Protein AF-A0A2Z4ZHA1-F1 (afdb_monomer)

Sequence (70 aa):
MFLLGDYIKPYTLTTFANVNHFVVGYAGADGKPIALRFRVDITVKEMAFHATWLTQSVGERMQELLDLDL

pLDDT: mean 86.63, std 9.9, range [55.75, 96.62]

Mean predicted aligned error: 4.81 Å

Secondary structure (DSSP, 8-state):
-PPTT-EEEEEEETTTT-EEEEEEEEE-TTS-EEEEEEEEEE-HHHHHHHHHHHHHHHGGGBPPPEES--

Radius of gyration: 12.51 Å; Cα contacts (8 Å, |Δi|>4): 122; chains: 1; bounding box: 31×25×29 Å

Solvent-accessible surface area (backbone atoms only — not comparable to full-atom values): 4057 Å² total; per-residue (Å²): 138,85,62,93,84,35,36,38,34,39,38,39,29,69,89,68,80,44,40,20,31,35,36,44,33,35,71,38,99,86,67,48,81,42,75,44,84,43,69,74,74,33,51,71,68,56,49,54,53,50,50,55,55,39,37,76,72,56,38,83,32,42,45,74,75,40,66,74,81,116

Nearest PDB structures (foldseek):
  2gem-assembly1_A  TM=4.713E-01  e=2.491E-01  Salmonella enterica subsp. enterica serovar Typhimurium
  3f4l-assembly3_D  TM=4.361E-01  e=2.184E-01  Escherichia coli K-12
  4wq5-assembly2_C  TM=4.564E-01  e=3.948E-01  Escherichia coli K-12
  3zeu-assembly2_A  TM=4.608E-01  e=5.860E-01  Salmonella enterica subsp. enterica serovar Typhimurium str. ST4/74
  1okj-assembly2_C  TM=4.688E-01  e=6.684E-01  Escherichia coli K-12

Structure (mmCIF, N/CA/C/O backbone):
data_AF-A0A2Z4ZHA1-F1
#
_entry.id   AF-A0A2Z4ZHA1-F1
#
loop_
_atom_site.group_PDB
_atom_site.id
_atom_site.type_symbol
_atom_site.label_atom_id
_atom_site.label_alt_id
_atom_site.label_comp_id
_atom_site.label_asym_id
_atom_site.label_entity_id
_atom_site.label_seq_id
_atom_site.pdbx_PDB_ins_code
_atom_site.Cartn_x
_atom_site.Cartn_y
_atom_site.Cartn_z
_atom_site.occupancy
_atom_site.B_iso_or_equiv
_atom_site.auth_seq_id
_atom_site.auth_comp_id
_atom_site.auth_asym_id
_atom_site.auth_atom_id
_atom_site.pdbx_PDB_model_num
ATOM 1 N N . MET A 1 1 ? -17.960 4.558 3.670 1.00 55.75 1 MET A N 1
ATOM 2 C CA . MET A 1 1 ? -17.593 5.421 4.812 1.00 55.75 1 MET A CA 1
ATOM 3 C C . MET A 1 1 ? -16.455 4.720 5.532 1.00 55.75 1 MET A C 1
ATOM 5 O O . MET A 1 1 ? -16.654 3.569 5.883 1.00 55.75 1 MET A O 1
ATOM 9 N N . PHE A 1 2 ? -15.278 5.343 5.641 1.00 61.06 2 PHE A N 1
ATOM 10 C CA . PHE A 1 2 ? -14.114 4.762 6.328 1.00 61.06 2 PHE A CA 1
ATOM 11 C C . PHE A 1 2 ? -14.139 5.140 7.815 1.00 61.06 2 PHE A C 1
ATOM 13 O O . PHE A 1 2 ? -14.449 6.288 8.145 1.00 61.06 2 PHE A O 1
ATOM 20 N N . LEU A 1 3 ? -13.827 4.189 8.690 1.00 71.00 3 LEU A N 1
ATOM 21 C CA . LEU A 1 3 ? -13.732 4.352 10.138 1.00 71.00 3 LEU A CA 1
ATOM 22 C C . LEU A 1 3 ? -12.320 4.792 10.564 1.00 71.00 3 LEU A C 1
ATOM 24 O O . LEU A 1 3 ? -11.383 4.860 9.765 1.00 71.00 3 LEU A O 1
ATOM 28 N N . LEU A 1 4 ? -12.181 5.154 11.841 1.00 68.62 4 LEU A N 1
ATOM 29 C CA . LEU A 1 4 ? -10.887 5.466 12.445 1.00 68.62 4 LEU A CA 1
ATOM 30 C C . LEU A 1 4 ? -10.015 4.199 12.463 1.00 68.62 4 LEU A C 1
ATOM 32 O O . LEU A 1 4 ? -10.449 3.171 12.977 1.00 68.62 4 LEU A O 1
ATOM 36 N N . GLY A 1 5 ? -8.798 4.285 11.921 1.00 77.00 5 GLY A N 1
ATOM 37 C CA . GLY A 1 5 ? -7.871 3.150 11.804 1.00 77.00 5 GLY A CA 1
ATOM 38 C C . GLY A 1 5 ? -7.878 2.451 10.440 1.00 77.00 5 GLY A C 1
ATOM 39 O O . GLY A 1 5 ? -6.998 1.626 10.191 1.00 77.00 5 GLY A O 1
ATOM 40 N N . ASP A 1 6 ? -8.802 2.808 9.544 1.00 90.94 6 ASP A N 1
ATOM 41 C CA . ASP A 1 6 ? -8.783 2.319 8.165 1.00 90.94 6 ASP A CA 1
ATOM 42 C C . ASP A 1 6 ? -7.599 2.915 7.391 1.00 90.94 6 ASP A C 1
ATOM 44 O O . ASP A 1 6 ? -7.300 4.108 7.507 1.00 90.94 6 ASP A O 1
ATOM 48 N N . TYR A 1 7 ? -6.954 2.099 6.559 1.00 94.25 7 TYR A N 1
A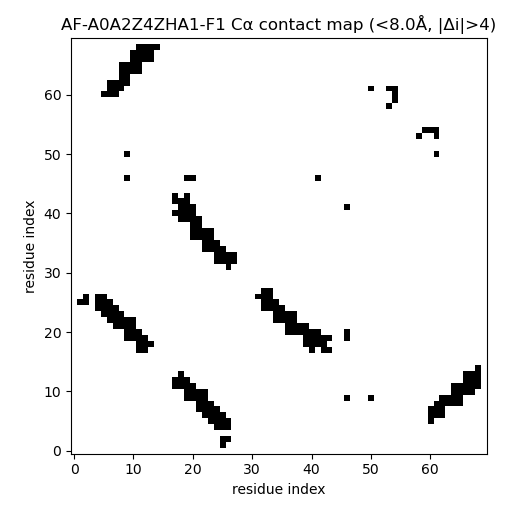TOM 49 C CA . TYR A 1 7 ? -5.809 2.519 5.758 1.00 94.25 7 TYR A CA 1
ATOM 50 C C . TYR A 1 7 ? -5.803 1.890 4.368 1.00 94.25 7 TYR A C 1
ATOM 52 O O . TYR A 1 7 ? -6.369 0.824 4.130 1.00 94.25 7 TYR A O 1
ATOM 60 N N . ILE A 1 8 ? -5.096 2.545 3.455 1.00 95.00 8 ILE A N 1
ATOM 61 C CA . ILE A 1 8 ? -4.674 2.000 2.172 1.00 95.00 8 ILE A CA 1
ATOM 62 C C . ILE A 1 8 ? -3.156 2.133 2.122 1.00 95.00 8 ILE A C 1
ATOM 64 O O . ILE A 1 8 ? -2.632 3.226 2.311 1.00 95.00 8 ILE A O 1
ATOM 68 N N . LYS A 1 9 ? -2.439 1.037 1.889 1.00 95.19 9 LYS A N 1
ATOM 69 C CA . LYS A 1 9 ? -0.974 1.037 1.824 1.00 95.19 9 LYS A CA 1
ATOM 70 C C . LYS A 1 9 ? -0.503 0.364 0.534 1.00 95.19 9 LYS A C 1
ATOM 72 O O . LYS A 1 9 ? -0.990 -0.728 0.239 1.00 95.19 9 LYS A O 1
ATOM 77 N N . PRO A 1 10 ? 0.397 0.983 -0.247 1.00 94.81 10 PRO A N 1
ATOM 78 C CA . PRO A 1 10 ? 1.019 0.328 -1.382 1.00 94.81 10 PRO A CA 1
ATOM 79 C C . PRO A 1 10 ? 2.143 -0.595 -0.908 1.00 94.81 10 PRO A C 1
ATOM 81 O O . PRO A 1 10 ? 2.855 -0.283 0.045 1.00 94.81 10 PRO A O 1
ATOM 84 N N . TYR A 1 11 ? 2.306 -1.713 -1.602 1.00 92.56 11 TYR A N 1
ATOM 85 C CA . TYR A 1 11 ? 3.335 -2.710 -1.345 1.00 92.56 11 TYR A CA 1
ATOM 86 C C . TYR A 1 11 ? 4.062 -3.048 -2.642 1.00 92.56 11 TYR A C 1
ATOM 88 O O . TYR A 1 11 ? 3.412 -3.238 -3.674 1.00 92.56 11 TYR A O 1
ATOM 96 N N . THR A 1 12 ? 5.386 -3.180 -2.569 1.00 89.69 12 THR A N 1
ATOM 97 C CA . THR A 1 12 ? 6.225 -3.684 -3.665 1.00 89.69 12 THR A CA 1
ATOM 98 C C . THR A 1 12 ? 6.980 -4.940 -3.234 1.00 89.69 12 THR A C 1
ATOM 100 O O . THR A 1 12 ? 7.402 -5.057 -2.085 1.00 89.69 12 THR A O 1
ATOM 103 N N . LEU A 1 13 ? 7.117 -5.881 -4.168 1.00 84.31 13 LEU A N 1
ATOM 104 C CA . LEU A 1 13 ? 8.011 -7.036 -4.096 1.00 84.31 13 LEU A CA 1
ATOM 105 C C . LEU A 1 13 ? 8.933 -6.986 -5.320 1.00 84.31 13 LEU A C 1
ATOM 107 O O . LEU A 1 13 ? 8.559 -7.385 -6.428 1.00 84.31 13 LEU A O 1
ATOM 111 N N . THR A 1 14 ? 10.131 -6.458 -5.119 1.00 72.12 14 THR A N 1
ATOM 112 C CA . THR A 1 14 ? 11.224 -6.392 -6.092 1.00 72.12 14 THR A CA 1
ATOM 113 C C . THR A 1 14 ? 11.747 -7.779 -6.498 1.00 72.12 14 THR A C 1
ATOM 115 O O . THR A 1 14 ? 12.038 -7.988 -7.678 1.00 72.12 14 THR A O 1
ATOM 118 N N . THR A 1 15 ? 11.772 -8.763 -5.588 1.00 70.12 15 THR A N 1
ATOM 119 C CA . THR A 1 15 ? 12.306 -10.119 -5.841 1.00 70.12 15 THR A CA 1
ATOM 120 C C . THR A 1 15 ? 11.471 -10.911 -6.860 1.00 70.12 15 THR A C 1
ATOM 122 O O . THR A 1 15 ? 11.998 -11.766 -7.572 1.00 70.12 15 THR A O 1
ATOM 125 N N . PHE A 1 16 ? 10.173 -10.613 -6.989 1.00 62.66 16 PHE A N 1
ATOM 126 C CA . PHE A 1 16 ? 9.226 -11.359 -7.831 1.00 62.66 16 PHE A CA 1
ATOM 127 C C . PHE A 1 16 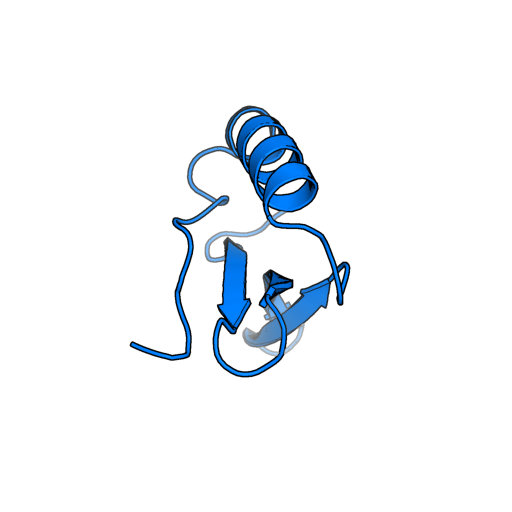? 8.692 -10.533 -9.009 1.00 62.66 16 PHE A C 1
ATOM 129 O O . PHE A 1 16 ? 7.494 -10.513 -9.255 1.00 62.66 16 PHE A O 1
ATOM 136 N N . ALA A 1 17 ? 9.573 -9.870 -9.763 1.00 63.16 17 ALA A N 1
ATOM 137 C CA . ALA A 1 17 ? 9.227 -9.112 -10.977 1.00 63.16 17 ALA A CA 1
ATOM 138 C C . ALA A 1 17 ? 8.377 -7.842 -10.755 1.00 63.16 17 ALA A C 1
ATOM 140 O O . ALA A 1 17 ? 7.575 -7.473 -11.613 1.00 63.16 17 ALA A O 1
ATOM 141 N N . ASN A 1 18 ? 8.602 -7.123 -9.649 1.00 66.25 18 ASN A N 1
ATOM 142 C CA . ASN A 1 18 ? 7.864 -5.903 -9.294 1.00 66.25 18 ASN A CA 1
ATOM 143 C C . ASN A 1 18 ? 6.353 -6.148 -9.196 1.00 66.25 18 ASN A C 1
ATOM 145 O O . ASN A 1 18 ? 5.553 -5.416 -9.787 1.00 66.25 18 ASN A O 1
ATOM 149 N N . VAL A 1 19 ? 5.954 -7.178 -8.449 1.00 81.62 19 VAL A N 1
ATOM 150 C CA . VAL A 1 19 ? 4.544 -7.374 -8.102 1.00 81.62 19 VAL A CA 1
ATOM 151 C C . VAL A 1 19 ? 4.162 -6.285 -7.111 1.00 81.62 19 VAL A C 1
ATOM 153 O O . VAL A 1 19 ? 4.481 -6.348 -5.923 1.00 81.62 19 VAL A O 1
ATOM 156 N N . ASN A 1 20 ? 3.483 -5.263 -7.621 1.00 89.12 20 ASN A N 1
ATOM 157 C CA . ASN A 1 20 ? 2.936 -4.198 -6.801 1.00 89.12 20 ASN A CA 1
ATOM 158 C C . ASN A 1 20 ? 1.462 -4.471 -6.519 1.00 89.12 20 ASN A C 1
ATOM 160 O O . ASN A 1 20 ? 0.746 -5.039 -7.349 1.00 89.12 20 ASN A O 1
ATOM 164 N N . HIS A 1 21 ? 1.003 -4.044 -5.350 1.00 92.44 21 HIS A N 1
ATOM 165 C CA . HIS A 1 21 ? -0.406 -4.095 -4.979 1.00 92.44 21 HIS A CA 1
ATOM 166 C C . HIS A 1 21 ? -0.720 -3.071 -3.893 1.00 92.44 21 HIS A C 1
ATOM 168 O O . HIS A 1 21 ? 0.176 -2.489 -3.284 1.00 92.44 21 HIS A O 1
ATOM 174 N N . PHE A 1 22 ? -2.005 -2.878 -3.619 1.00 94.00 22 PHE A N 1
ATOM 175 C CA . PHE A 1 22 ? -2.452 -2.152 -2.437 1.00 94.00 22 PHE A CA 1
ATOM 176 C C . PHE A 1 22 ? -3.005 -3.127 -1.405 1.00 94.00 22 PHE A C 1
ATOM 178 O O . PHE A 1 22 ? -3.587 -4.154 -1.751 1.00 94.00 22 PHE A O 1
ATOM 185 N N . VAL A 1 23 ? -2.874 -2.787 -0.130 1.00 94.12 23 VAL A N 1
ATOM 186 C CA . VAL A 1 23 ? -3.638 -3.407 0.950 1.00 94.12 23 VAL A CA 1
ATOM 187 C C . VAL A 1 23 ? -4.591 -2.375 1.511 1.00 94.12 23 VAL A C 1
ATOM 189 O O . VAL A 1 23 ? -4.183 -1.259 1.826 1.00 94.12 23 VAL A O 1
ATOM 192 N N . VAL A 1 24 ? -5.851 -2.768 1.651 1.00 94.00 24 VAL A N 1
ATOM 193 C CA . VAL A 1 24 ? -6.864 -2.004 2.373 1.00 94.00 24 VAL A CA 1
ATOM 194 C C . VAL A 1 24 ? -7.067 -2.663 3.726 1.00 94.00 24 VAL A C 1
ATOM 196 O O . VAL A 1 24 ? -7.479 -3.824 3.797 1.00 94.00 24 VAL A O 1
ATOM 199 N N . GLY A 1 25 ? -6.751 -1.929 4.787 1.00 94.00 25 GLY A N 1
ATOM 200 C CA . GLY A 1 25 ? -6.987 -2.343 6.159 1.00 94.00 25 GLY A CA 1
ATOM 201 C C . GLY A 1 25 ? -8.212 -1.660 6.744 1.00 94.00 25 GLY A C 1
ATOM 202 O O . GLY A 1 25 ? -8.385 -0.458 6.549 1.00 94.00 25 GLY A O 1
ATOM 203 N N . TYR A 1 26 ? -9.051 -2.414 7.448 1.00 90.88 26 TYR A N 1
ATOM 204 C CA . TYR A 1 26 ? -10.229 -1.889 8.140 1.00 90.88 26 TYR A CA 1
ATOM 205 C C . TYR A 1 26 ? -10.633 -2.773 9.322 1.00 90.88 26 TYR A C 1
ATOM 207 O O . TYR A 1 26 ? -10.235 -3.938 9.412 1.00 90.88 26 TYR A O 1
ATOM 215 N N . ALA A 1 27 ? -11.431 -2.226 10.238 1.00 89.81 27 ALA A N 1
ATOM 216 C CA . ALA A 1 27 ? -11.999 -2.999 11.340 1.00 89.81 27 ALA A CA 1
ATOM 217 C C . ALA A 1 27 ? -13.147 -3.900 10.848 1.00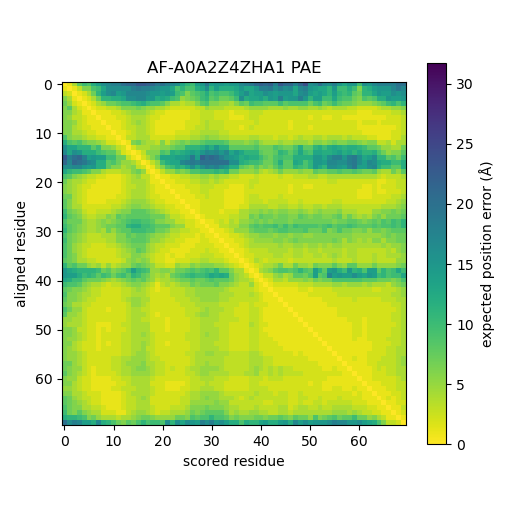 89.81 27 ALA A C 1
ATOM 219 O O . ALA A 1 27 ? -14.123 -3.429 10.264 1.00 89.81 27 ALA A O 1
ATOM 220 N N . GLY A 1 28 ? -13.037 -5.204 11.099 1.00 85.50 28 GLY A N 1
ATOM 221 C CA . GLY A 1 28 ? -14.107 -6.170 10.885 1.00 85.50 28 GLY A CA 1
ATOM 222 C C . GLY A 1 28 ? -15.278 -5.965 11.847 1.00 85.50 28 GLY A C 1
ATOM 223 O O . GLY A 1 28 ? -15.182 -5.239 12.836 1.00 85.50 28 GLY A O 1
ATOM 224 N N . ALA A 1 29 ? -16.396 -6.644 11.579 1.00 86.00 29 ALA A N 1
ATOM 225 C CA . A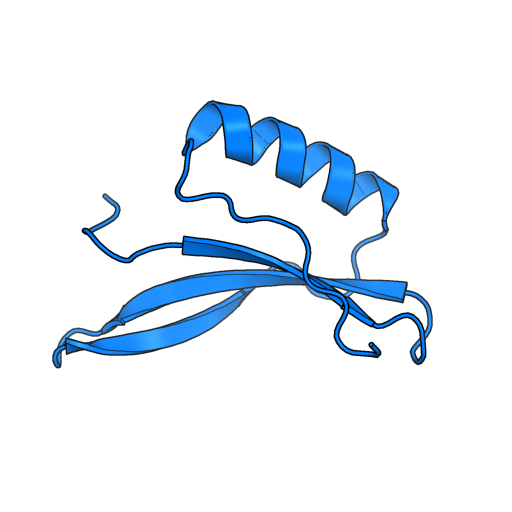LA A 1 29 ? -17.610 -6.538 12.396 1.00 86.00 29 ALA A CA 1
ATOM 226 C C . ALA A 1 29 ? -17.412 -6.983 13.861 1.00 86.00 29 ALA A C 1
ATOM 228 O O . ALA A 1 29 ? -18.141 -6.536 14.741 1.00 86.00 29 ALA A O 1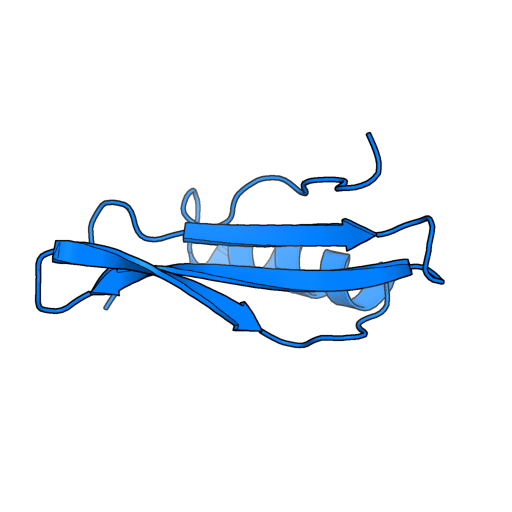
ATOM 229 N N . ASP A 1 30 ? -16.422 -7.839 14.126 1.00 89.12 30 ASP A N 1
ATOM 230 C CA . ASP A 1 30 ? -16.019 -8.280 15.466 1.00 89.12 30 ASP A CA 1
ATOM 231 C C . ASP A 1 30 ? -14.904 -7.409 16.080 1.00 89.12 30 ASP A C 1
ATOM 233 O O . ASP A 1 30 ? -14.327 -7.767 17.106 1.00 89.12 30 ASP A O 1
ATOM 237 N N . GLY A 1 31 ? -14.574 -6.280 15.445 1.00 84.25 31 GLY A N 1
ATOM 238 C CA . GLY A 1 31 ? -13.495 -5.382 15.843 1.00 84.25 31 GLY A CA 1
ATOM 239 C C . GLY A 1 31 ? -12.092 -5.880 15.488 1.00 84.25 31 GLY A C 1
ATOM 240 O O . GLY A 1 31 ? -11.124 -5.165 15.745 1.00 84.25 31 GLY A O 1
ATOM 241 N N . LYS A 1 32 ? -11.938 -7.072 14.890 1.00 86.31 32 LYS A N 1
ATOM 242 C CA . LYS A 1 32 ? -10.620 -7.558 14.462 1.00 86.31 32 LYS A CA 1
ATOM 243 C C . LYS A 1 32 ? -10.185 -6.883 13.160 1.00 86.31 32 LYS A C 1
ATOM 245 O O . LYS A 1 32 ? -11.013 -6.698 12.269 1.00 86.31 32 LYS A O 1
ATOM 250 N N . PRO A 1 33 ? -8.897 -6.541 13.003 1.00 87.25 33 PRO A N 1
ATOM 251 C CA . PRO A 1 33 ? -8.408 -5.939 11.772 1.00 87.25 33 PRO A CA 1
ATOM 252 C C . PRO A 1 33 ? -8.473 -6.939 10.613 1.00 87.25 33 PRO A C 1
ATOM 254 O O . PRO A 1 33 ? -8.035 -8.084 10.732 1.00 87.25 33 PRO A O 1
ATOM 257 N N . ILE A 1 34 ? -8.986 -6.481 9.476 1.00 91.00 34 ILE A N 1
ATOM 258 C CA . ILE A 1 34 ? -8.987 -7.198 8.202 1.00 91.00 34 ILE A CA 1
ATOM 259 C C . ILE A 1 34 ? -8.062 -6.446 7.249 1.00 91.00 34 ILE A C 1
ATOM 261 O O . ILE A 1 34 ? -8.128 -5.224 7.164 1.00 91.00 34 ILE A O 1
ATOM 265 N N . ALA A 1 35 ? -7.217 -7.179 6.524 1.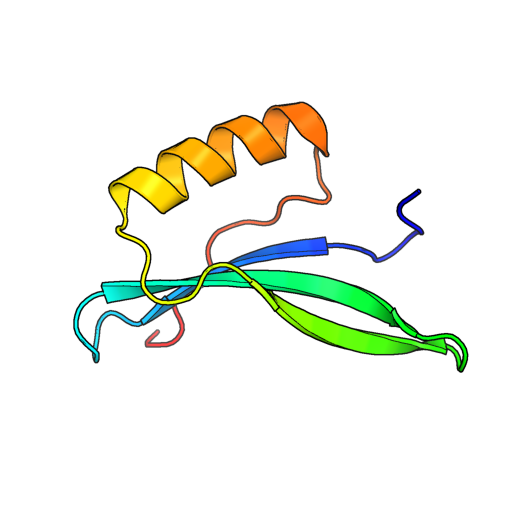00 92.88 35 ALA A N 1
ATOM 266 C CA . ALA A 1 35 ? -6.340 -6.644 5.489 1.00 92.88 35 ALA A CA 1
ATOM 267 C C . ALA A 1 35 ? -6.615 -7.366 4.166 1.00 92.88 35 ALA A C 1
ATOM 269 O O . ALA A 1 35 ? -6.414 -8.576 4.056 1.00 92.88 35 ALA A O 1
ATOM 270 N N . LEU A 1 36 ? -7.084 -6.627 3.161 1.00 91.62 36 LEU A N 1
ATOM 271 C CA . LEU A 1 36 ? -7.391 -7.165 1.837 1.00 91.62 36 LEU A CA 1
ATOM 272 C C . LEU A 1 36 ? -6.393 -6.655 0.806 1.00 91.62 36 LEU A C 1
ATOM 274 O O . LEU A 1 36 ? -6.200 -5.448 0.680 1.00 91.62 36 LEU A O 1
ATOM 278 N N . ARG A 1 37 ? -5.808 -7.569 0.025 1.00 90.44 37 ARG A N 1
ATOM 279 C CA . ARG A 1 37 ? -4.999 -7.203 -1.143 1.00 90.44 37 ARG A CA 1
ATOM 280 C C . ARG A 1 37 ? -5.914 -6.798 -2.292 1.00 90.44 37 ARG A C 1
ATOM 282 O O . ARG A 1 37 ? -6.838 -7.529 -2.642 1.00 90.44 37 ARG A O 1
ATOM 289 N N . PHE A 1 38 ? -5.635 -5.648 -2.883 1.00 84.56 38 PHE A N 1
ATOM 290 C CA . PHE A 1 38 ? -6.393 -5.062 -3.976 1.00 84.56 38 PHE A CA 1
ATOM 291 C C . PHE A 1 38 ? -5.468 -4.729 -5.145 1.00 84.56 38 PHE A C 1
ATOM 293 O O . PHE A 1 38 ? -4.361 -4.237 -4.926 1.00 84.56 38 PHE A O 1
ATOM 300 N N . ARG A 1 39 ? -5.954 -4.978 -6.372 1.00 73.50 39 ARG A N 1
ATOM 301 C CA . ARG A 1 39 ? -5.229 -4.809 -7.647 1.00 73.50 39 ARG A CA 1
ATOM 302 C C . ARG A 1 39 ? -3.820 -5.418 -7.546 1.00 73.50 39 ARG A C 1
ATOM 304 O O . ARG A 1 39 ? -2.849 -4.711 -7.316 1.00 73.50 39 ARG A O 1
ATOM 311 N N . VAL A 1 40 ? -3.745 -6.744 -7.637 1.00 72.69 40 VAL A N 1
ATOM 312 C CA . VAL A 1 40 ? -2.477 -7.493 -7.661 1.00 72.69 40 VAL A CA 1
ATOM 313 C C . VAL A 1 40 ? -1.856 -7.379 -9.061 1.00 72.69 40 VAL A C 1
ATOM 315 O O . VAL A 1 40 ? -2.591 -7.192 -10.030 1.00 72.69 40 VAL A O 1
ATOM 318 N N . ASP A 1 41 ? -0.528 -7.450 -9.150 1.00 82.25 41 ASP A N 1
ATOM 319 C CA . ASP A 1 41 ? 0.260 -7.429 -10.397 1.00 82.25 41 ASP A CA 1
ATOM 320 C C . ASP A 1 41 ? 0.184 -6.117 -11.184 1.00 82.25 41 ASP A C 1
ATOM 322 O O . ASP A 1 41 ? -0.013 -6.086 -12.399 1.00 82.25 41 ASP A O 1
ATOM 326 N N . ILE A 1 42 ? 0.343 -4.999 -10.477 1.00 86.94 42 ILE A N 1
ATOM 327 C CA . ILE A 1 42 ? 0.303 -3.667 -11.090 1.00 86.94 42 ILE A CA 1
ATOM 328 C C . ILE A 1 42 ? 1.711 -3.168 -11.342 1.00 86.94 42 ILE A C 1
ATOM 330 O O . ILE A 1 42 ? 2.645 -3.478 -10.602 1.00 86.94 42 ILE A O 1
ATOM 334 N N . THR A 1 43 ? 1.883 -2.367 -12.385 1.00 88.00 43 THR A N 1
ATOM 335 C CA . THR A 1 43 ? 3.184 -1.752 -12.643 1.00 88.00 43 THR A CA 1
ATOM 336 C C . THR A 1 43 ? 3.479 -0.661 -11.613 1.00 88.00 43 THR A C 1
ATOM 338 O O . THR A 1 43 ? 2.569 -0.020 -11.081 1.00 88.00 43 THR A O 1
ATOM 341 N N . VAL A 1 44 ? 4.764 -0.364 -11.394 1.00 86.75 44 VAL A N 1
ATOM 342 C CA . VAL A 1 44 ? 5.200 0.752 -10.531 1.00 86.75 44 VAL A CA 1
ATOM 343 C C . VAL A 1 44 ? 4.577 2.079 -10.985 1.00 86.75 44 VAL A C 1
ATOM 345 O O . VAL A 1 44 ? 4.160 2.893 -10.163 1.00 86.75 44 VAL A O 1
ATOM 348 N N . LYS A 1 45 ? 4.450 2.285 -12.304 1.00 89.12 45 LYS A N 1
ATOM 349 C CA . LYS A 1 45 ? 3.849 3.495 -12.880 1.00 89.12 45 LYS A CA 1
ATOM 350 C C . LYS A 1 45 ? 2.361 3.617 -12.542 1.00 89.12 45 LYS A C 1
ATOM 352 O O . LYS A 1 45 ? 1.913 4.697 -12.164 1.00 89.12 45 LYS A O 1
ATOM 357 N N . GLU A 1 46 ? 1.600 2.532 -12.673 1.00 90.94 46 GLU A N 1
ATOM 358 C CA . GLU A 1 46 ? 0.184 2.517 -12.287 1.00 90.94 46 GLU A CA 1
ATOM 359 C C . GLU A 1 46 ? 0.022 2.723 -10.781 1.00 90.94 46 GLU A C 1
ATOM 361 O O . GLU A 1 46 ? -0.827 3.509 -10.366 1.00 90.94 46 GLU A O 1
ATOM 366 N N . MET A 1 47 ? 0.860 2.077 -9.964 1.00 91.75 47 MET A N 1
ATOM 367 C CA . MET A 1 47 ? 0.838 2.261 -8.514 1.00 91.75 47 MET A CA 1
ATOM 368 C C . MET A 1 47 ? 1.093 3.720 -8.128 1.00 91.75 47 MET A C 1
ATOM 370 O O . MET A 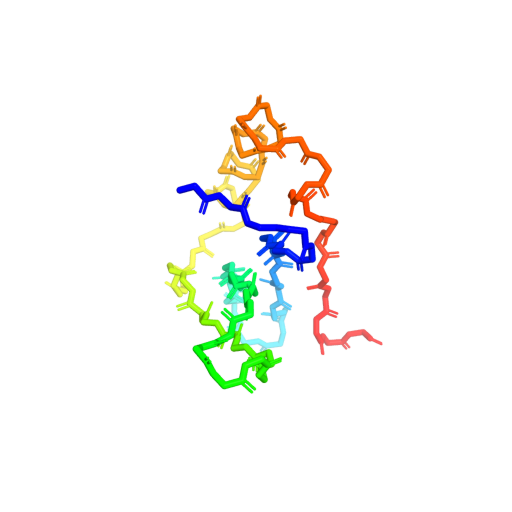1 47 ? 0.331 4.268 -7.339 1.00 91.75 47 MET A O 1
ATOM 374 N N . ALA A 1 48 ? 2.103 4.374 -8.708 1.00 91.75 48 ALA A N 1
ATOM 375 C CA . ALA A 1 48 ? 2.417 5.777 -8.430 1.00 91.75 48 ALA A CA 1
ATOM 376 C C . ALA A 1 48 ? 1.279 6.730 -8.839 1.00 91.75 48 ALA A C 1
ATOM 378 O O . ALA A 1 48 ? 0.939 7.660 -8.100 1.00 91.75 48 ALA A O 1
ATOM 379 N N . PHE A 1 49 ? 0.652 6.477 -9.994 1.00 93.56 49 PHE A N 1
ATOM 380 C CA . PHE A 1 49 ? -0.524 7.226 -10.439 1.00 93.56 49 PHE A CA 1
ATOM 381 C C . PHE A 1 49 ? -1.687 7.074 -9.448 1.00 93.56 49 PHE A C 1
ATOM 383 O O . PHE A 1 49 ? -2.244 8.069 -8.981 1.00 93.56 49 PHE A O 1
ATOM 390 N N . HIS A 1 50 ? -2.022 5.835 -9.081 1.00 92.94 50 HIS A N 1
ATOM 391 C CA . HIS A 1 50 ? -3.118 5.558 -8.157 1.00 92.94 50 HIS A CA 1
ATOM 392 C C . HIS A 1 50 ? -2.833 6.059 -6.741 1.00 92.94 50 HIS A C 1
ATOM 394 O O . HIS A 1 50 ? -3.736 6.611 -6.122 1.00 92.94 50 HIS A O 1
ATOM 400 N N . ALA A 1 51 ? -1.600 5.935 -6.246 1.00 93.19 51 ALA A N 1
ATOM 401 C CA . ALA A 1 51 ? -1.198 6.463 -4.947 1.00 93.19 51 ALA A CA 1
ATOM 402 C C . ALA A 1 51 ? -1.403 7.981 -4.888 1.00 93.19 51 ALA A C 1
ATOM 404 O O . ALA A 1 51 ? -2.031 8.469 -3.957 1.00 93.19 51 ALA A O 1
ATOM 405 N N . THR A 1 52 ? -0.980 8.710 -5.927 1.00 95.62 52 THR A N 1
ATOM 406 C CA . THR A 1 52 ? -1.180 10.167 -6.020 1.00 95.62 52 THR A CA 1
ATOM 407 C C . THR A 1 52 ? -2.663 10.538 -5.956 1.00 95.62 52 THR A C 1
ATOM 409 O O . THR A 1 52 ? -3.067 11.401 -5.174 1.00 95.62 52 THR A O 1
ATOM 412 N N . TRP A 1 53 ? -3.490 9.860 -6.754 1.00 95.44 53 TRP A N 1
ATOM 413 C CA . TRP A 1 53 ? -4.935 10.085 -6.772 1.00 95.44 53 TRP A CA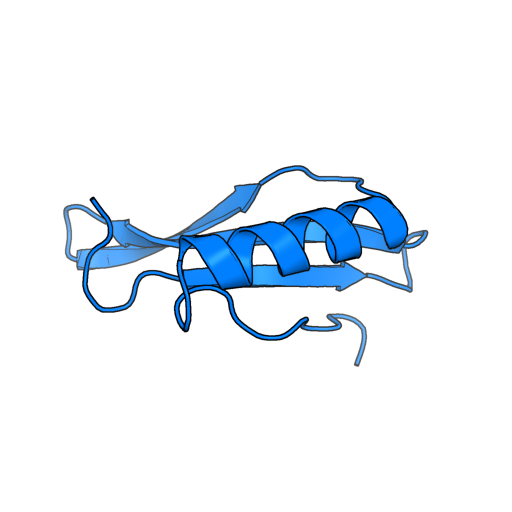 1
ATOM 414 C C . TRP A 1 53 ? -5.603 9.731 -5.430 1.00 95.44 53 TRP A C 1
ATOM 416 O O . TRP A 1 53 ? -6.471 10.465 -4.950 1.00 95.44 53 TRP A O 1
ATOM 426 N N . LEU A 1 54 ? -5.180 8.640 -4.786 1.00 94.38 54 LEU A N 1
ATOM 427 C CA . LEU A 1 54 ? -5.696 8.208 -3.486 1.00 94.38 54 LEU A CA 1
ATOM 428 C C . LEU A 1 54 ? -5.289 9.163 -2.366 1.00 94.38 54 LEU A C 1
ATOM 430 O O . LEU A 1 54 ? -6.142 9.514 -1.559 1.00 94.38 54 LEU A O 1
ATOM 434 N N . THR A 1 55 ? -4.052 9.661 -2.338 1.00 95.62 55 THR A N 1
ATOM 435 C CA . THR A 1 55 ? -3.627 10.675 -1.360 1.00 95.62 55 THR A CA 1
ATOM 436 C C . THR A 1 55 ? -4.508 11.922 -1.436 1.00 95.62 55 THR A C 1
ATOM 438 O O . THR A 1 55 ? -4.940 12.428 -0.405 1.00 95.62 55 THR A O 1
ATOM 441 N N . GLN A 1 56 ? -4.865 12.379 -2.641 1.00 96.62 56 GLN A N 1
ATOM 442 C CA . GLN A 1 56 ? -5.791 13.507 -2.822 1.00 96.62 56 GLN A CA 1
ATOM 443 C C . GLN A 1 56 ? -7.226 13.188 -2.375 1.00 96.62 56 GLN A C 1
ATOM 445 O O . GLN A 1 56 ? -7.954 14.081 -1.950 1.00 96.62 56 GLN A O 1
ATOM 450 N N . SER A 1 57 ? -7.635 11.922 -2.475 1.00 94.94 57 SER A N 1
ATOM 451 C CA . SER A 1 57 ? -9.016 11.491 -2.230 1.00 94.94 57 SER A CA 1
ATOM 452 C C . SER A 1 57 ? -9.287 11.097 -0.774 1.00 94.94 57 SER A C 1
ATOM 454 O O . SER A 1 57 ? -10.379 11.340 -0.265 1.00 94.94 57 SER A O 1
ATOM 456 N N . VAL A 1 58 ? -8.322 10.461 -0.099 1.00 91.81 58 VAL A N 1
ATOM 457 C CA . VAL A 1 58 ? -8.489 9.891 1.253 1.00 91.81 58 VAL A CA 1
ATOM 458 C C . VAL A 1 58 ? -7.467 10.397 2.277 1.00 91.81 58 VAL A C 1
ATOM 460 O O . VAL A 1 58 ? -7.543 10.009 3.448 1.00 91.81 58 VAL A O 1
ATOM 463 N N . GLY A 1 59 ? -6.562 11.293 1.867 1.00 94.25 59 GLY A N 1
ATOM 464 C CA . GLY A 1 59 ? -5.598 11.958 2.741 1.00 94.25 59 GLY A CA 1
ATOM 465 C C . GLY A 1 59 ? -4.676 10.971 3.452 1.00 94.25 59 GLY A C 1
ATOM 466 O O . GLY A 1 59 ? -4.190 10.020 2.847 1.00 94.25 59 GLY A O 1
ATOM 467 N N . GLU A 1 60 ? -4.499 11.172 4.758 1.00 93.00 60 GLU A N 1
ATOM 468 C CA . GLU A 1 60 ? -3.609 10.389 5.635 1.00 93.00 60 GLU A CA 1
ATOM 469 C C . GLU A 1 60 ? -3.937 8.890 5.705 1.00 93.00 60 GLU A C 1
ATOM 471 O O . GLU A 1 60 ? -3.110 8.090 6.139 1.00 93.00 60 GLU A O 1
ATOM 476 N N . ARG A 1 61 ? -5.132 8.477 5.261 1.00 92.94 61 ARG A N 1
ATOM 477 C CA . ARG A 1 61 ? -5.462 7.049 5.143 1.00 92.94 61 ARG A CA 1
ATOM 478 C C . ARG A 1 61 ? -4.629 6.365 4.065 1.00 92.94 61 ARG A C 1
ATOM 480 O O . ARG A 1 61 ? -4.416 5.161 4.159 1.00 92.94 61 ARG A O 1
ATOM 487 N N . MET A 1 62 ? -4.181 7.107 3.051 1.00 95.31 62 MET A N 1
ATOM 488 C CA . MET A 1 62 ? -3.204 6.622 2.089 1.00 95.31 62 MET A CA 1
ATOM 489 C C . MET A 1 62 ? -1.813 6.710 2.717 1.00 95.31 62 MET A C 1
ATOM 491 O O . MET A 1 62 ? -1.272 7.797 2.902 1.00 95.31 62 MET A O 1
ATOM 495 N N . GLN A 1 63 ? -1.252 5.559 3.060 1.00 95.25 63 GLN A N 1
ATOM 496 C CA . GLN A 1 63 ? 0.045 5.449 3.714 1.00 95.25 63 GLN A CA 1
ATOM 497 C C . GLN A 1 63 ? 1.187 5.366 2.698 1.00 95.25 63 GLN A C 1
ATOM 49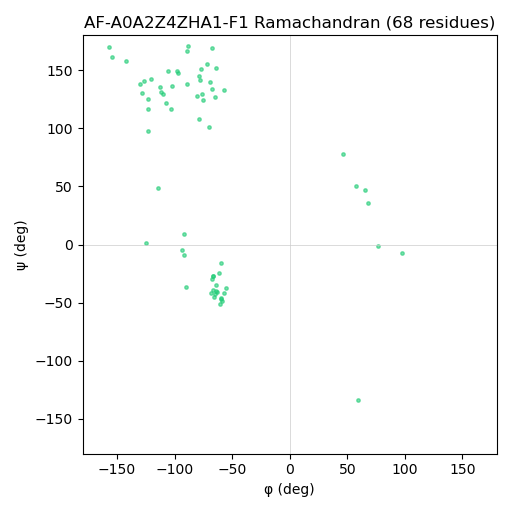9 O O . GLN A 1 63 ? 0.983 5.121 1.508 1.00 95.25 63 GLN A O 1
ATOM 504 N N . GLU A 1 64 ? 2.408 5.537 3.195 1.00 93.25 64 GLU A N 1
ATOM 505 C CA . GLU A 1 64 ? 3.629 5.396 2.406 1.00 93.25 64 GLU A CA 1
ATOM 506 C C . GLU A 1 64 ? 3.827 3.961 1.893 1.00 93.25 64 GLU A C 1
ATOM 508 O O . GLU A 1 64 ? 3.377 2.989 2.510 1.00 93.25 64 GLU A O 1
ATOM 513 N N . LEU A 1 65 ? 4.510 3.851 0.749 1.00 92.00 65 LEU A N 1
ATOM 514 C CA . LEU A 1 65 ? 4.913 2.584 0.137 1.00 92.00 65 LEU A CA 1
ATOM 515 C C . LEU A 1 65 ? 5.761 1.762 1.103 1.00 92.00 65 LEU A C 1
ATOM 517 O O . LEU A 1 65 ? 6.730 2.268 1.662 1.00 92.00 65 LEU A O 1
ATOM 521 N N . LEU A 1 66 ? 5.422 0.480 1.229 1.00 91.50 66 LEU A N 1
ATOM 522 C CA . LEU A 1 66 ? 6.241 -0.500 1.925 1.00 91.50 66 LEU A CA 1
ATOM 523 C C . LEU A 1 66 ? 6.895 -1.453 0.921 1.00 91.50 66 LEU A C 1
ATOM 525 O O . LEU A 1 66 ? 6.209 -2.136 0.158 1.00 91.50 66 LEU A O 1
ATOM 529 N N . ASP A 1 67 ? 8.221 -1.500 0.939 1.00 88.44 67 ASP A N 1
ATOM 530 C CA . ASP A 1 67 ? 8.981 -2.567 0.294 1.00 88.44 67 ASP A CA 1
ATOM 531 C C . ASP A 1 67 ? 8.985 -3.792 1.212 1.00 88.44 67 ASP A C 1
ATOM 533 O O . ASP A 1 67 ? 9.249 -3.661 2.405 1.00 88.44 67 ASP A O 1
ATOM 537 N N . LEU A 1 68 ? 8.607 -4.956 0.685 1.00 86.19 68 LEU A N 1
ATOM 538 C CA . LEU A 1 68 ? 8.567 -6.206 1.449 1.00 86.19 68 LEU A CA 1
ATOM 539 C C . LEU A 1 68 ? 9.865 -7.011 1.363 1.00 86.19 68 LEU A C 1
ATOM 541 O O . LEU A 1 68 ? 9.987 -8.007 2.074 1.00 86.19 68 LEU A O 1
ATOM 545 N N . ASP A 1 69 ? 10.796 -6.618 0.494 1.00 80.94 69 ASP A N 1
ATOM 546 C CA . ASP A 1 69 ? 12.099 -7.275 0.361 1.00 80.94 69 ASP A CA 1
ATOM 547 C C . ASP A 1 69 ? 13.204 -6.617 1.210 1.00 80.94 69 ASP A C 1
ATOM 549 O O . ASP A 1 69 ? 14.325 -7.131 1.246 1.00 80.94 69 ASP A O 1
ATOM 553 N N . LEU A 1 70 ? 12.903 -5.499 1.883 1.00 69.69 70 LEU A N 1
ATOM 554 C CA . LEU A 1 70 ? 13.807 -4.733 2.756 1.00 69.69 70 LEU A CA 1
ATOM 555 C C . LEU A 1 70 ? 13.411 -4.865 4.232 1.00 69.69 70 LEU A C 1
ATOM 557 O O . LEU A 1 70 ? 14.340 -4.936 5.069 1.00 69.69 70 LEU A O 1
#

Organism: NCBI:txid86265

Foldseek 3Di:
DADPPWAKEWEFEPPPPTFIWIWTWHQDPVRDIDIDTHDTRDHPVVVVVVLVVCCVVPNPSSDYYDYPVD